Protein AF-A0A9Q1UW09-F1 (afdb_monomer_lite)

Foldseek 3Di:
DPDLEDDDDDAAFFDWAWAWHWYDDQPPTWIKTKTKGFDADDQLFQWKWKAFQNDIDTQFDHSVQWDWDQDDVRGIIIMHIGTQDEQPDDDDPRDDHCSLVVLLSQLPGPWMWMKGHDDPDIDIDTDDNVRSPNSVVSSVVVCVSNVD

pLDDT: mean 80.76, std 16.43, range [32.81, 97.56]

Secondary structure (DSSP, 8-state):
---SB-S-----TT-EEEEEEEESSTTSPEEEEEEEEEESS-----EEEEEETTEEEEE---GGG-EEEEETTTEEEEEEEEE---TTS---TT--TTHHHHHHHHHH-SSEEEEEE-SS-EEEEEPPHHHHHHHHHHHHHHHHHTT-

Organism: Clostridium botulinum (NCBI:txid1491)

Structure (mmCIF, N/CA/C/O backbone):
data_AF-A0A9Q1UW09-F1
#
_entry.id   AF-A0A9Q1UW09-F1
#
loop_
_atom_site.group_PDB
_atom_site.id
_atom_site.type_symbol
_atom_site.label_atom_id
_atom_site.label_alt_id
_atom_site.label_comp_id
_atom_site.label_asym_id
_atom_site.label_entity_id
_atom_site.label_seq_id
_atom_site.pdbx_PDB_ins_code
_atom_site.Cartn_x
_atom_site.Cartn_y
_atom_site.Cartn_z
_atom_site.occupancy
_atom_site.B_iso_or_equiv
_atom_site.auth_seq_id
_atom_site.auth_comp_id
_atom_site.auth_asym_id
_atom_site.auth_atom_id
_atom_site.pdbx_PDB_model_num
ATOM 1 N N . MET A 1 1 ? 9.367 -3.882 15.580 1.00 32.81 1 MET A N 1
ATOM 2 C CA . MET A 1 1 ? 8.152 -3.056 15.435 1.00 32.81 1 MET A CA 1
ATOM 3 C C . MET A 1 1 ? 8.576 -1.720 14.854 1.00 32.81 1 MET A C 1
ATOM 5 O O . MET A 1 1 ? 9.479 -1.119 15.433 1.00 32.81 1 MET A O 1
ATOM 9 N N . PRO A 1 2 ? 8.040 -1.290 13.702 1.00 39.03 2 PRO A N 1
ATOM 10 C CA . PRO A 1 2 ? 8.278 0.062 13.216 1.00 39.03 2 PRO A CA 1
ATOM 11 C C . PRO A 1 2 ? 7.669 1.047 14.224 1.00 39.03 2 PRO A C 1
ATOM 13 O O . PRO A 1 2 ? 6.629 0.767 14.819 1.00 39.03 2 PRO A O 1
ATOM 16 N N . LYS A 1 3 ? 8.373 2.142 14.513 1.00 42.94 3 LYS A N 1
ATOM 17 C CA . LYS A 1 3 ? 7.932 3.123 15.510 1.00 42.94 3 LYS A CA 1
ATOM 18 C C . LYS A 1 3 ? 6.811 3.988 14.906 1.00 42.94 3 LYS A C 1
ATOM 20 O O . LYS A 1 3 ? 6.920 4.342 13.734 1.00 42.94 3 LYS A O 1
ATOM 25 N N . PRO A 1 4 ? 5.771 4.361 15.677 1.00 45.66 4 PRO A N 1
ATOM 26 C CA . PRO A 1 4 ? 4.672 5.208 15.192 1.00 45.66 4 PRO A CA 1
ATOM 27 C C . PRO A 1 4 ? 5.143 6.599 14.733 1.00 45.66 4 PRO A C 1
ATOM 29 O O . PRO A 1 4 ? 4.527 7.200 13.859 1.00 45.66 4 PRO A O 1
ATOM 32 N N . TYR A 1 5 ? 6.284 7.044 15.270 1.00 48.69 5 TYR A N 1
ATOM 33 C CA . TYR A 1 5 ? 7.061 8.196 14.825 1.00 48.69 5 TYR A CA 1
ATOM 34 C C . TYR A 1 5 ? 8.446 7.699 14.390 1.00 48.69 5 TYR A C 1
ATOM 36 O O . TYR A 1 5 ? 9.160 7.092 15.196 1.00 48.69 5 TYR A O 1
ATOM 44 N N . GLY A 1 6 ? 8.845 7.912 13.135 1.00 47.72 6 GLY A N 1
ATOM 45 C CA . GLY A 1 6 ? 10.156 7.443 12.683 1.00 47.72 6 GLY A CA 1
ATOM 46 C C . GLY A 1 6 ? 10.474 7.652 11.205 1.00 47.72 6 GLY A C 1
ATOM 47 O O . GLY A 1 6 ? 9.583 7.729 10.363 1.00 47.72 6 GLY A O 1
ATOM 48 N N . GLU A 1 7 ? 11.779 7.756 10.939 1.00 47.78 7 GLU A N 1
ATOM 49 C CA . GLU A 1 7 ? 12.421 7.914 9.629 1.00 47.78 7 GLU A CA 1
ATOM 50 C C . GLU A 1 7 ? 12.268 6.696 8.695 1.00 47.78 7 GLU A C 1
ATOM 52 O O . GLU A 1 7 ? 11.851 5.616 9.114 1.00 47.78 7 GLU A O 1
ATOM 57 N N . LEU A 1 8 ? 12.637 6.925 7.423 1.00 44.56 8 LEU A N 1
ATOM 58 C CA . LEU A 1 8 ? 12.649 6.017 6.267 1.00 44.56 8 LEU A CA 1
ATOM 59 C C . LEU A 1 8 ? 12.678 4.522 6.621 1.00 44.56 8 LEU A C 1
ATOM 61 O O . LEU A 1 8 ? 13.630 4.004 7.205 1.00 44.56 8 LEU A O 1
ATOM 65 N N . ILE A 1 9 ? 11.635 3.820 6.181 1.00 51.00 9 ILE A N 1
ATOM 66 C CA . ILE A 1 9 ? 11.498 2.376 6.348 1.00 51.00 9 ILE A CA 1
ATOM 67 C C . ILE A 1 9 ? 12.545 1.668 5.487 1.00 51.00 9 ILE A C 1
ATOM 69 O O . ILE A 1 9 ? 12.617 1.872 4.275 1.00 51.00 9 ILE A O 1
ATOM 73 N N . ASN A 1 10 ? 13.344 0.813 6.126 1.00 44.16 10 ASN A N 1
ATOM 74 C CA . ASN A 1 10 ? 14.280 -0.067 5.441 1.00 44.16 10 ASN A CA 1
ATOM 75 C C . ASN A 1 10 ? 13.485 -1.154 4.700 1.00 44.16 10 ASN A C 1
ATOM 77 O O . ASN A 1 10 ? 12.858 -2.009 5.330 1.00 44.16 10 ASN A O 1
ATOM 81 N N . ILE A 1 11 ? 13.472 -1.088 3.368 1.00 52.50 11 ILE A N 1
ATOM 82 C CA . ILE A 1 11 ? 12.847 -2.103 2.520 1.00 52.50 11 ILE A CA 1
ATOM 83 C C . ILE A 1 11 ? 13.758 -3.329 2.517 1.00 52.50 11 ILE A C 1
ATOM 85 O O . ILE A 1 11 ? 14.847 -3.304 1.949 1.00 52.50 11 ILE A O 1
ATOM 89 N N . GLY A 1 12 ? 13.338 -4.403 3.185 1.00 48.09 12 GLY A N 1
ATOM 90 C CA . GLY A 1 12 ? 14.043 -5.683 3.129 1.00 48.09 12 GLY A CA 1
ATOM 91 C C . GLY A 1 12 ? 13.968 -6.310 1.734 1.00 48.09 12 GLY A C 1
ATOM 92 O O . GLY A 1 12 ? 13.107 -5.959 0.921 1.00 48.09 12 GLY A O 1
ATOM 93 N N . GLU A 1 13 ? 14.854 -7.260 1.446 1.00 48.53 13 GLU A N 1
ATOM 94 C CA . GLU A 1 13 ? 14.762 -8.075 0.230 1.00 48.53 13 GLU A CA 1
ATOM 95 C C . GLU A 1 13 ? 13.424 -8.813 0.136 1.00 48.53 13 GLU A C 1
ATOM 97 O O . GLU A 1 13 ? 12.915 -9.313 1.138 1.00 48.53 13 GLU A O 1
ATOM 102 N N . SER A 1 14 ? 12.849 -8.874 -1.073 1.00 55.22 14 SER A N 1
ATOM 103 C CA . SER A 1 14 ? 11.560 -9.536 -1.352 1.00 55.22 14 SER A CA 1
ATOM 104 C C . SER A 1 14 ? 10.405 -9.104 -0.436 1.00 55.22 14 SER A C 1
ATOM 106 O O . SER A 1 14 ? 9.499 -9.886 -0.148 1.00 55.22 14 SER A O 1
ATOM 108 N N . SER A 1 15 ? 10.436 -7.864 0.056 1.00 72.00 15 SER A N 1
ATOM 109 C CA . SER A 1 15 ? 9.405 -7.338 0.945 1.00 72.00 15 SER A CA 1
ATOM 110 C C . SER A 1 15 ? 8.498 -6.356 0.214 1.00 72.00 15 SER A C 1
ATOM 112 O O . SER A 1 15 ? 8.957 -5.537 -0.581 1.00 72.00 15 SER A O 1
ATOM 114 N N . VAL 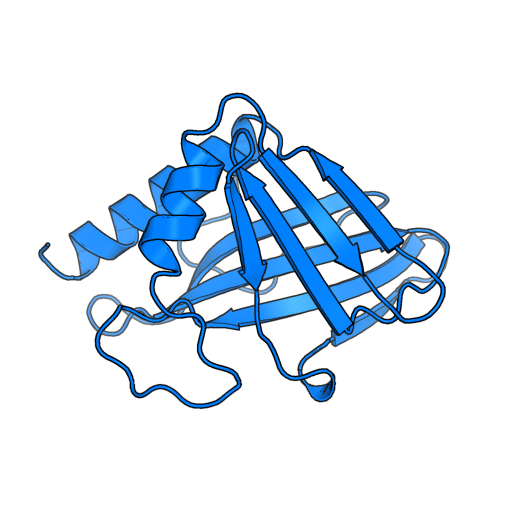A 1 16 ? 7.198 -6.444 0.495 1.00 77.06 16 VAL A N 1
ATOM 115 C CA . VAL A 1 16 ? 6.241 -5.379 0.198 1.00 77.06 16 VAL A CA 1
ATOM 116 C C . VAL A 1 16 ? 6.045 -4.577 1.471 1.00 77.06 16 VAL A C 1
ATOM 118 O O . VAL A 1 16 ? 5.736 -5.127 2.532 1.00 77.06 16 VAL A O 1
ATOM 121 N N . ILE A 1 17 ? 6.216 -3.267 1.360 1.00 80.38 17 ILE A N 1
ATOM 122 C CA . ILE A 1 17 ? 5.879 -2.327 2.415 1.00 80.38 17 ILE A CA 1
ATOM 123 C C . ILE A 1 17 ? 4.556 -1.688 2.051 1.00 80.38 17 ILE A C 1
ATOM 125 O O . ILE A 1 17 ? 4.397 -1.105 0.983 1.00 80.38 17 ILE A O 1
ATOM 129 N N . PHE A 1 18 ? 3.622 -1.777 2.983 1.00 82.56 18 PHE A N 1
ATOM 130 C CA . PHE A 1 18 ? 2.382 -1.030 2.963 1.00 82.56 18 PHE A CA 1
ATOM 131 C C . PHE A 1 18 ? 2.117 -0.617 4.406 1.00 82.56 18 PHE A C 1
ATOM 133 O O . PHE A 1 18 ? 1.655 -1.425 5.213 1.00 82.56 18 PHE A O 1
ATOM 140 N N . TYR A 1 19 ? 2.566 0.583 4.768 1.00 82.00 19 TYR A N 1
ATOM 141 C CA . TYR A 1 19 ? 2.684 0.993 6.165 1.00 82.00 19 TYR A CA 1
ATOM 142 C C . TYR A 1 19 ? 2.320 2.471 6.333 1.00 82.00 19 TYR A C 1
ATOM 144 O O . TYR A 1 19 ? 2.982 3.327 5.733 1.00 82.00 19 TYR A O 1
ATOM 152 N N . PRO A 1 20 ? 1.289 2.802 7.127 1.00 81.25 20 PRO A N 1
ATOM 153 C CA . PRO A 1 20 ? 1.042 4.179 7.513 1.00 81.25 20 PRO A CA 1
ATOM 154 C C . PRO A 1 20 ? 1.974 4.606 8.647 1.00 81.25 20 PRO A C 1
ATOM 156 O O . PRO A 1 20 ? 2.295 3.817 9.528 1.00 81.25 20 PRO A O 1
ATOM 159 N N . TYR A 1 21 ? 2.374 5.869 8.664 1.00 81.06 21 TYR A N 1
ATOM 160 C CA . TYR A 1 21 ? 3.190 6.455 9.721 1.00 81.06 21 TYR A CA 1
ATOM 161 C C . TYR A 1 21 ? 2.820 7.918 9.943 1.00 81.06 21 TYR A C 1
ATOM 163 O O . TYR A 1 21 ? 2.364 8.605 9.026 1.00 81.06 21 TYR A O 1
ATOM 171 N N . LEU A 1 22 ? 3.038 8.402 11.164 1.00 75.44 22 LEU A N 1
ATOM 172 C CA . LEU A 1 22 ? 2.903 9.816 11.484 1.00 75.44 22 LEU A CA 1
ATOM 173 C C . LEU A 1 22 ? 4.237 10.517 11.231 1.00 75.44 22 LEU A C 1
ATOM 175 O O . LEU A 1 22 ? 5.297 10.059 11.667 1.00 75.44 22 LEU A O 1
ATOM 179 N N . ARG A 1 23 ? 4.191 11.639 10.511 1.00 74.06 23 ARG A N 1
ATOM 180 C CA . ARG A 1 23 ? 5.339 12.525 10.307 1.00 74.06 23 ARG A CA 1
ATOM 181 C C . ARG A 1 23 ? 5.002 13.912 10.840 1.00 74.06 23 ARG A C 1
ATOM 183 O O . ARG A 1 23 ? 4.130 14.574 10.286 1.00 74.06 23 ARG A O 1
ATOM 190 N N . GLY A 1 24 ? 5.732 14.359 11.856 1.00 67.12 24 GLY A N 1
ATOM 191 C CA . GLY A 1 24 ? 5.540 15.670 12.476 1.00 67.12 24 GLY A CA 1
ATOM 192 C C . GLY A 1 24 ? 5.730 15.630 13.988 1.00 67.12 24 GLY A C 1
ATOM 193 O O . GLY A 1 24 ? 6.301 14.673 14.518 1.00 67.12 24 GLY A O 1
ATOM 194 N N . GLU A 1 25 ? 5.271 16.694 14.640 1.00 57.66 25 GLU A N 1
ATOM 195 C CA . GLU A 1 25 ? 5.177 16.825 16.095 1.00 57.66 25 GLU A CA 1
ATOM 196 C C . GLU A 1 25 ? 3.709 16.816 16.529 1.00 57.66 25 GLU A C 1
ATOM 198 O O . GLU A 1 25 ? 2.859 17.331 15.797 1.00 57.66 25 GLU A O 1
ATOM 203 N N . VAL A 1 26 ? 3.444 16.318 17.744 1.00 54.16 26 VAL A N 1
ATOM 204 C CA . VAL A 1 26 ? 2.100 16.169 18.326 1.00 54.16 26 VAL A CA 1
ATOM 205 C C . VAL A 1 26 ? 1.256 17.431 18.118 1.00 54.16 26 VAL A C 1
ATOM 207 O O . VAL A 1 26 ? 1.613 18.508 18.595 1.00 54.16 26 VAL A O 1
ATOM 210 N N . GLY A 1 27 ? 0.130 17.298 17.410 1.00 55.06 27 GLY A N 1
ATOM 211 C CA . GLY A 1 27 ? -0.773 18.413 17.068 1.00 55.06 27 GLY A CA 1
ATOM 212 C C . GLY A 1 27 ? -0.507 19.071 15.704 1.00 55.06 27 GLY A C 1
ATOM 213 O O . GLY A 1 27 ? -1.279 19.920 15.264 1.00 55.06 27 GLY A O 1
ATOM 214 N N . SER A 1 28 ? 0.548 18.645 15.007 1.00 63.53 28 SER A N 1
ATOM 215 C CA . SER A 1 28 ? 0.886 18.981 13.612 1.00 63.53 28 SER A CA 1
ATOM 216 C C . SER A 1 28 ? 1.187 17.730 12.770 1.00 63.53 28 SER A C 1
ATOM 218 O O . SER A 1 28 ? 1.743 17.815 11.673 1.00 63.53 28 SER A O 1
ATOM 220 N N . ASP A 1 29 ? 0.831 16.555 13.297 1.00 73.56 29 ASP A N 1
ATOM 221 C CA . ASP A 1 29 ? 1.147 15.255 12.718 1.00 73.56 29 ASP A CA 1
ATOM 222 C C . ASP A 1 29 ? 0.417 15.057 11.389 1.00 73.56 29 ASP A C 1
ATOM 224 O O . ASP A 1 29 ? -0.816 15.051 11.321 1.00 73.56 29 ASP A O 1
ATOM 228 N N . VAL A 1 30 ? 1.179 14.828 10.321 1.00 76.56 30 VAL A N 1
ATOM 229 C CA . VAL A 1 30 ? 0.621 14.424 9.031 1.00 76.56 30 VAL A CA 1
ATOM 230 C C . VAL A 1 30 ? 0.712 12.910 8.929 1.00 76.56 30 VAL A C 1
ATOM 232 O O . VAL A 1 30 ? 1.807 12.340 8.954 1.00 76.56 30 VAL A O 1
ATOM 235 N N . LEU A 1 31 ? -0.439 12.258 8.782 1.00 83.50 31 LEU A N 1
ATOM 236 C CA . LEU A 1 31 ? -0.497 10.841 8.456 1.00 83.50 31 LEU A CA 1
ATOM 237 C C . LEU A 1 31 ? -0.032 10.643 7.010 1.00 83.50 31 LEU A C 1
ATOM 239 O O . LEU A 1 31 ? -0.510 11.291 6.078 1.00 83.50 31 LEU A O 1
ATOM 243 N N . LYS A 1 32 ? 0.932 9.749 6.820 1.00 85.94 32 LYS A N 1
ATOM 244 C CA . LYS A 1 32 ? 1.452 9.356 5.511 1.00 85.94 32 LYS A CA 1
ATOM 245 C C . LYS A 1 32 ? 1.383 7.850 5.362 1.00 85.94 32 LYS A C 1
ATOM 247 O O . LYS A 1 32 ? 1.454 7.123 6.343 1.00 85.94 32 LYS A O 1
ATOM 252 N N . LEU A 1 33 ? 1.285 7.384 4.127 1.00 88.31 33 LEU A N 1
ATOM 253 C CA . LEU A 1 33 ? 1.377 5.979 3.762 1.00 88.31 33 LEU A CA 1
ATOM 254 C C . LEU A 1 33 ? 2.617 5.785 2.899 1.00 88.31 33 LEU A C 1
ATOM 256 O O . LEU A 1 33 ? 2.756 6.450 1.876 1.00 88.31 33 LEU A O 1
ATOM 260 N N . ILE A 1 34 ? 3.489 4.851 3.270 1.00 89.44 34 ILE A N 1
ATOM 261 C CA . ILE A 1 34 ? 4.478 4.325 2.331 1.00 89.44 34 ILE A CA 1
ATOM 262 C C . ILE A 1 34 ? 3.944 3.034 1.708 1.00 89.44 34 ILE A C 1
ATOM 264 O O . ILE A 1 34 ? 3.504 2.120 2.411 1.00 89.44 34 ILE A O 1
ATOM 268 N N . ALA A 1 35 ? 3.981 2.970 0.383 1.00 91.44 35 ALA A N 1
ATOM 269 C CA . ALA A 1 35 ? 3.638 1.787 -0.389 1.00 91.44 35 ALA A CA 1
ATOM 270 C C . ALA A 1 35 ? 4.779 1.491 -1.363 1.00 91.44 35 ALA A C 1
ATOM 272 O O . ALA A 1 35 ? 5.172 2.359 -2.141 1.00 91.44 35 ALA A O 1
ATOM 273 N N . GLY A 1 36 ? 5.336 0.287 -1.318 1.00 92.25 36 GLY A N 1
ATOM 274 C CA . GLY A 1 36 ? 6.467 -0.079 -2.157 1.00 92.25 36 GLY A CA 1
ATOM 275 C C . GLY A 1 36 ? 6.841 -1.545 -2.058 1.00 92.25 36 GLY A C 1
ATOM 276 O O . GLY A 1 36 ? 6.253 -2.304 -1.290 1.00 92.25 36 GLY A O 1
ATOM 277 N N . PHE A 1 37 ? 7.832 -1.945 -2.838 1.00 91.12 37 PHE A N 1
ATOM 278 C CA . PHE A 1 37 ? 8.285 -3.327 -2.913 1.00 91.12 37 PHE A CA 1
ATOM 279 C C . PHE A 1 37 ? 9.771 -3.423 -3.257 1.00 91.12 37 PHE A C 1
ATOM 281 O O . PHE A 1 37 ? 10.378 -2.469 -3.749 1.00 91.12 37 PHE A O 1
ATOM 288 N N . ASN A 1 38 ? 10.325 -4.617 -3.046 1.00 89.88 38 ASN A N 1
ATOM 289 C CA . ASN A 1 38 ? 11.564 -5.077 -3.663 1.00 89.88 38 ASN A CA 1
ATOM 290 C C . ASN A 1 38 ? 11.297 -6.321 -4.527 1.00 89.88 38 ASN A C 1
ATOM 292 O O . ASN A 1 38 ? 10.700 -7.285 -4.042 1.00 89.88 38 ASN A O 1
ATOM 296 N N . ARG A 1 39 ? 11.760 -6.311 -5.784 1.00 87.25 39 ARG A N 1
ATOM 297 C CA . ARG A 1 39 ? 11.785 -7.491 -6.666 1.00 87.25 39 ARG A CA 1
ATOM 298 C C . ARG A 1 39 ? 12.923 -7.425 -7.694 1.00 87.25 39 ARG A C 1
ATOM 300 O O . ARG A 1 39 ? 13.616 -6.424 -7.815 1.00 87.25 39 ARG A O 1
ATOM 307 N N . SER A 1 40 ? 13.090 -8.478 -8.492 1.00 88.00 40 SER A N 1
ATOM 308 C CA . SER A 1 40 ? 14.132 -8.571 -9.530 1.00 88.00 40 SER A CA 1
ATOM 309 C C . SER A 1 40 ? 13.877 -7.739 -10.794 1.00 88.00 40 SER A C 1
ATOM 311 O O . SER A 1 40 ? 14.791 -7.565 -11.594 1.00 88.00 40 SER A O 1
ATOM 313 N N . GLU A 1 41 ? 12.657 -7.240 -10.999 1.00 87.81 41 GLU A N 1
ATOM 314 C CA . GLU A 1 41 ? 12.230 -6.568 -12.232 1.00 87.81 41 GLU A CA 1
ATOM 315 C C . GLU A 1 41 ? 11.535 -5.233 -11.949 1.00 87.81 41 GLU A C 1
ATOM 317 O O . GLU A 1 41 ? 10.815 -5.089 -10.962 1.00 87.81 41 GLU A O 1
ATOM 322 N N . TRP A 1 42 ? 11.709 -4.266 -12.848 1.00 90.06 42 TRP A N 1
ATOM 323 C CA . TRP A 1 42 ? 11.030 -2.976 -12.760 1.00 90.06 42 TRP A CA 1
ATOM 324 C C . TRP A 1 42 ? 9.531 -3.128 -13.010 1.00 90.06 42 TRP A C 1
ATOM 326 O O . TRP A 1 42 ? 9.125 -3.769 -13.979 1.00 90.06 42 TRP A O 1
ATOM 336 N N . VAL A 1 43 ? 8.715 -2.480 -12.179 1.00 92.38 43 VAL A N 1
ATOM 337 C CA . VAL A 1 43 ? 7.291 -2.271 -12.475 1.00 92.38 43 VAL A CA 1
ATOM 338 C C . VAL A 1 43 ? 7.095 -0.910 -13.131 1.00 92.38 43 VAL A C 1
ATOM 340 O O . VAL A 1 43 ? 6.268 -0.795 -14.027 1.00 92.38 43 VAL A O 1
ATOM 343 N N . PHE A 1 44 ? 7.873 0.102 -12.728 1.00 94.19 44 PHE A N 1
ATOM 344 C CA . PHE A 1 44 ? 7.615 1.512 -13.034 1.00 94.19 44 PHE A CA 1
ATOM 345 C C . PHE A 1 44 ? 6.199 1.903 -12.613 1.00 94.19 44 PHE A C 1
ATOM 347 O O . PHE A 1 44 ? 5.371 2.287 -13.436 1.00 94.19 44 PHE A O 1
ATOM 354 N N . THR A 1 45 ? 5.923 1.753 -11.318 1.00 94.25 45 THR A N 1
ATOM 355 C CA . THR A 1 45 ? 4.577 1.894 -10.748 1.00 94.25 45 THR A CA 1
ATOM 356 C C . THR A 1 45 ? 3.951 3.245 -11.105 1.00 94.25 45 THR A C 1
ATOM 358 O O . THR A 1 45 ? 4.472 4.296 -10.741 1.00 94.25 45 THR A O 1
ATOM 361 N N . LYS A 1 46 ? 2.812 3.210 -11.795 1.00 92.50 46 LYS A N 1
ATOM 362 C CA . LYS A 1 46 ? 1.993 4.375 -12.165 1.00 92.50 46 LYS A CA 1
ATOM 363 C C . LYS A 1 46 ? 0.673 4.436 -11.416 1.00 92.50 46 LYS A C 1
ATOM 365 O O . LYS A 1 46 ? 0.090 5.506 -11.306 1.00 92.50 46 LYS A O 1
ATOM 370 N N . ASN A 1 47 ? 0.191 3.293 -10.944 1.00 92.31 47 ASN A N 1
ATOM 371 C CA . ASN A 1 47 ? -1.040 3.200 -10.183 1.00 92.31 47 ASN A CA 1
ATOM 372 C C . ASN A 1 47 ? -0.896 2.157 -9.074 1.00 92.31 47 ASN A C 1
ATOM 374 O O . ASN A 1 47 ? -0.200 1.152 -9.246 1.00 92.31 47 ASN A O 1
ATOM 378 N N . ILE A 1 48 ? -1.577 2.382 -7.953 1.00 94.06 48 ILE A N 1
ATOM 379 C CA . ILE A 1 48 ? -1.749 1.375 -6.911 1.00 94.06 48 ILE A CA 1
ATOM 380 C C . ILE A 1 48 ? -3.244 1.138 -6.737 1.00 94.06 48 ILE A C 1
ATOM 382 O O . ILE A 1 48 ? -3.966 2.030 -6.301 1.00 94.06 48 ILE A O 1
ATOM 386 N N . LYS A 1 49 ? -3.699 -0.078 -7.042 1.00 95.25 49 LYS A N 1
ATOM 387 C CA . LYS A 1 49 ? -5.085 -0.496 -6.811 1.00 95.25 49 LYS A CA 1
ATOM 388 C C . LYS A 1 49 ? -5.193 -1.269 -5.512 1.00 95.25 49 LYS A C 1
ATOM 390 O O . LYS A 1 49 ? -4.396 -2.166 -5.246 1.00 95.25 49 LYS A O 1
ATOM 395 N N . CYS A 1 50 ? -6.213 -0.970 -4.733 1.00 95.88 50 CYS A N 1
ATOM 396 C CA . CYS A 1 50 ? -6.531 -1.653 -3.494 1.00 95.88 50 CYS A CA 1
ATOM 397 C C . CYS A 1 50 ? -7.869 -2.375 -3.634 1.00 95.88 50 CYS A C 1
ATOM 399 O O . CYS A 1 50 ? -8.795 -1.863 -4.256 1.00 95.88 50 CYS A O 1
ATOM 401 N N . ASN A 1 51 ? -7.977 -3.558 -3.040 1.00 97.00 51 ASN A N 1
ATOM 402 C CA . ASN A 1 51 ? -9.210 -4.328 -2.958 1.00 97.00 51 ASN A CA 1
ATOM 403 C C . ASN A 1 51 ? -9.398 -4.814 -1.518 1.00 97.00 51 ASN A C 1
ATOM 405 O O . ASN A 1 51 ? -8.585 -5.592 -1.020 1.00 97.00 51 ASN A O 1
ATOM 409 N N . ALA A 1 52 ? -10.462 -4.352 -0.869 1.00 97.31 52 ALA A N 1
ATOM 410 C CA . ALA A 1 52 ? -10.883 -4.769 0.461 1.00 97.31 52 ALA A CA 1
ATOM 411 C C . ALA A 1 52 ? -12.192 -5.564 0.340 1.00 97.31 52 ALA A C 1
ATOM 413 O O . ALA A 1 52 ? -13.249 -4.977 0.130 1.00 97.31 52 ALA A O 1
ATOM 414 N N . ASP A 1 53 ? -12.127 -6.895 0.437 1.00 97.56 53 ASP A N 1
ATOM 415 C CA . ASP A 1 53 ? -13.295 -7.790 0.337 1.00 97.56 53 ASP A CA 1
ATOM 416 C C . ASP A 1 53 ? -14.197 -7.555 -0.902 1.00 97.56 53 ASP A C 1
ATOM 418 O O . ASP A 1 53 ? -15.407 -7.768 -0.867 1.00 97.56 53 ASP A O 1
ATOM 422 N N . GLY A 1 54 ? -13.607 -7.148 -2.028 1.00 94.62 54 GLY A N 1
ATOM 423 C CA . GLY A 1 54 ? -14.305 -6.859 -3.285 1.00 94.62 54 GLY A CA 1
ATOM 424 C C . GLY A 1 54 ? -14.554 -5.371 -3.541 1.00 94.62 54 GLY A C 1
ATOM 425 O O . GLY A 1 54 ? -14.843 -5.003 -4.678 1.00 94.62 54 GLY A O 1
ATOM 426 N N . GLU A 1 55 ? -14.393 -4.506 -2.538 1.00 95.56 55 GLU A N 1
ATOM 427 C CA . GLU A 1 55 ? -14.446 -3.055 -2.721 1.00 95.56 55 GLU A CA 1
ATOM 428 C C . GLU A 1 55 ? -13.105 -2.539 -3.251 1.00 95.56 55 GLU A C 1
ATOM 430 O O . GLU A 1 55 ? -12.079 -2.649 -2.576 1.00 95.56 55 GLU A O 1
ATOM 435 N N . ILE A 1 56 ? -13.116 -1.976 -4.462 1.00 93.69 56 ILE A N 1
ATOM 436 C CA . ILE A 1 56 ? -11.910 -1.516 -5.160 1.00 93.69 56 ILE A CA 1
ATOM 437 C C . ILE A 1 56 ? -11.792 0.005 -5.079 1.00 93.69 56 ILE A C 1
ATOM 439 O O . ILE A 1 56 ? -12.759 0.723 -5.331 1.00 93.69 56 ILE A O 1
ATOM 443 N N . PHE A 1 57 ? -10.592 0.489 -4.773 1.00 92.50 57 PHE A N 1
ATOM 444 C CA . PHE A 1 57 ? -10.238 1.903 -4.841 1.00 92.50 57 PHE A CA 1
ATOM 445 C C . PHE A 1 57 ? -8.773 2.069 -5.244 1.00 92.50 57 PHE A C 1
ATOM 447 O O . PHE A 1 57 ? -7.949 1.193 -4.989 1.00 92.50 57 PHE A O 1
ATOM 454 N N . ASP A 1 58 ? -8.449 3.206 -5.848 1.00 90.62 58 ASP A N 1
ATOM 455 C CA . ASP A 1 58 ? -7.090 3.525 -6.280 1.00 90.62 58 ASP A CA 1
ATOM 456 C C . ASP A 1 58 ? -6.417 4.467 -5.276 1.00 90.62 58 ASP A C 1
ATOM 458 O O . ASP A 1 58 ? -7.070 5.347 -4.707 1.00 90.62 58 ASP A O 1
ATOM 462 N N . LEU A 1 59 ? -5.108 4.302 -5.086 1.00 89.06 59 LEU A N 1
ATOM 463 C CA . LEU A 1 59 ? -4.260 5.301 -4.448 1.00 89.06 59 LEU A CA 1
ATOM 464 C C . LEU A 1 59 ? -3.616 6.155 -5.537 1.00 89.06 59 LEU A C 1
ATOM 466 O O . LEU A 1 59 ? -2.794 5.680 -6.321 1.00 89.06 59 LEU A O 1
ATOM 470 N N . LYS A 1 60 ? -3.995 7.426 -5.566 1.00 84.81 60 LYS A N 1
ATOM 471 C CA . LYS A 1 60 ? -3.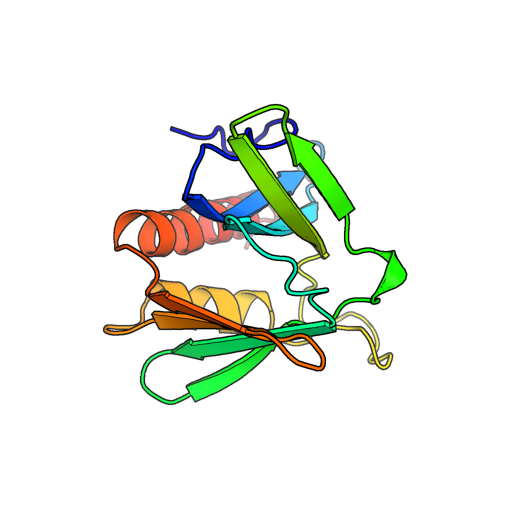499 8.434 -6.496 1.00 84.81 60 LYS A CA 1
ATOM 472 C C . LYS A 1 60 ? -2.198 9.044 -5.989 1.00 84.81 60 LYS A C 1
ATOM 474 O O . LYS A 1 60 ? -2.065 9.320 -4.797 1.00 84.81 60 LYS A O 1
ATOM 479 N N . PHE A 1 61 ? -1.261 9.251 -6.900 1.00 86.25 61 PHE A N 1
ATOM 480 C CA . PHE A 1 61 ? 0.022 9.915 -6.678 1.00 86.25 61 PHE A CA 1
ATOM 481 C C . PHE A 1 61 ? 0.566 10.387 -8.030 1.00 86.25 61 PHE A C 1
ATOM 483 O O . PHE A 1 61 ? 0.169 9.859 -9.073 1.00 86.25 61 PHE A O 1
ATOM 490 N N . ASP A 1 62 ? 1.470 11.366 -8.029 1.00 86.06 62 ASP A N 1
ATOM 491 C CA . ASP A 1 62 ? 2.176 11.737 -9.257 1.00 86.06 62 ASP A CA 1
ATOM 492 C C . ASP A 1 62 ? 3.271 10.695 -9.543 1.00 86.06 62 ASP A C 1
ATOM 494 O O . ASP A 1 62 ? 4.038 10.312 -8.658 1.00 86.06 62 ASP A O 1
ATOM 498 N N . TYR A 1 63 ? 3.384 10.239 -10.792 1.00 85.75 63 TYR A N 1
ATOM 499 C CA . TYR A 1 63 ? 4.441 9.315 -11.208 1.00 85.75 63 TYR A CA 1
ATOM 500 C C . TYR A 1 63 ? 5.847 9.807 -10.823 1.00 85.75 63 TYR A C 1
ATOM 502 O O . TYR A 1 63 ? 6.709 8.996 -10.481 1.00 85.75 63 TYR A O 1
ATOM 510 N N . PHE A 1 64 ? 6.087 11.120 -10.845 1.00 87.25 64 PHE A N 1
ATOM 511 C CA . PHE A 1 64 ? 7.376 11.703 -10.472 1.00 87.25 64 PHE A CA 1
ATOM 512 C C . PHE A 1 64 ? 7.647 11.693 -8.957 1.00 87.25 64 PHE A C 1
ATOM 514 O O . PHE A 1 64 ? 8.793 11.883 -8.551 1.00 87.25 64 PHE A O 1
ATOM 521 N N . GLU A 1 65 ? 6.644 11.417 -8.116 1.00 85.88 65 GLU A N 1
ATOM 522 C CA . GLU A 1 65 ? 6.822 11.192 -6.673 1.00 85.88 65 GLU A CA 1
ATOM 523 C C . GLU A 1 65 ? 7.318 9.776 -6.355 1.00 85.88 65 GLU A C 1
ATOM 525 O O . GLU A 1 65 ? 7.787 9.511 -5.241 1.00 85.88 65 GLU A O 1
ATOM 530 N N . ARG A 1 66 ? 7.251 8.860 -7.329 1.00 90.44 66 ARG A N 1
ATOM 531 C CA . ARG A 1 66 ? 7.788 7.509 -7.195 1.00 90.44 66 ARG A CA 1
ATOM 532 C C . ARG A 1 66 ? 9.298 7.560 -7.009 1.00 90.44 66 ARG A C 1
ATOM 534 O O . ARG A 1 66 ? 10.051 8.015 -7.871 1.00 90.44 66 ARG A O 1
ATOM 541 N N . LYS A 1 67 ? 9.752 7.000 -5.897 1.00 91.31 67 LYS A N 1
ATOM 542 C CA . LYS A 1 67 ? 11.163 6.809 -5.583 1.00 91.31 67 LYS A CA 1
ATOM 543 C C . LYS A 1 67 ? 11.584 5.410 -6.007 1.00 91.31 67 LYS A C 1
ATOM 545 O O . LYS A 1 67 ? 10.801 4.461 -5.953 1.00 91.31 67 LYS A O 1
ATOM 550 N N . SER A 1 68 ? 12.837 5.277 -6.422 1.00 90.44 68 SER A N 1
ATOM 551 C CA . SER A 1 68 ? 13.398 3.974 -6.754 1.00 90.44 68 SER A CA 1
ATOM 552 C C . SER A 1 68 ? 14.887 3.884 -6.486 1.00 90.44 68 SER A C 1
ATOM 554 O O . SER A 1 68 ? 15.592 4.889 -6.562 1.00 90.44 68 SER A O 1
ATOM 556 N N . ASN A 1 69 ? 15.365 2.671 -6.225 1.00 88.94 69 ASN A N 1
ATOM 557 C CA . ASN A 1 69 ? 16.782 2.378 -6.055 1.00 88.94 69 ASN A CA 1
ATOM 558 C C . ASN A 1 69 ? 17.111 0.976 -6.589 1.00 88.94 69 ASN A C 1
ATOM 560 O O . ASN A 1 69 ? 16.249 0.100 -6.600 1.00 88.94 69 ASN A O 1
ATOM 564 N N . VAL A 1 70 ? 18.357 0.757 -7.005 1.00 87.06 70 VAL A N 1
ATOM 565 C CA . VAL A 1 70 ? 18.879 -0.569 -7.355 1.00 87.06 70 VAL A CA 1
ATOM 566 C C . VAL A 1 70 ? 19.878 -0.959 -6.280 1.00 87.06 70 VAL A C 1
ATOM 568 O O . VAL A 1 70 ? 20.940 -0.348 -6.160 1.00 87.06 70 VAL A O 1
ATOM 571 N N . GLY A 1 71 ? 19.539 -1.964 -5.480 1.00 80.69 71 GLY A N 1
ATOM 572 C CA . GLY A 1 71 ? 20.462 -2.492 -4.489 1.00 80.69 71 GLY A CA 1
ATOM 573 C C . GLY A 1 71 ? 21.399 -3.514 -5.116 1.00 80.69 71 GLY A C 1
ATOM 574 O O . GLY A 1 71 ? 20.978 -4.422 -5.839 1.00 80.69 71 GLY A O 1
ATOM 575 N N . PHE A 1 72 ? 22.697 -3.355 -4.862 1.00 75.62 72 PHE A N 1
ATOM 576 C CA . PHE A 1 72 ? 23.721 -4.239 -5.405 1.00 75.62 72 PHE A CA 1
ATOM 577 C C . PHE A 1 72 ? 23.545 -5.661 -4.855 1.00 75.62 72 PHE A C 1
ATOM 579 O O . PHE A 1 72 ? 23.809 -5.913 -3.684 1.00 75.62 72 PHE A O 1
ATOM 586 N N . GLY A 1 73 ? 23.081 -6.580 -5.706 1.00 73.25 73 GLY A N 1
ATOM 587 C CA . GLY A 1 73 ? 22.792 -7.969 -5.333 1.00 73.25 73 GLY A CA 1
ATOM 588 C C . GLY A 1 73 ? 21.445 -8.190 -4.635 1.00 73.25 73 GLY A C 1
ATOM 589 O O . GLY A 1 73 ? 21.106 -9.340 -4.387 1.00 73.25 73 GLY A O 1
ATOM 590 N N . THR A 1 74 ? 20.673 -7.129 -4.369 1.00 75.75 74 THR A N 1
ATOM 591 C CA . THR A 1 74 ? 19.465 -7.195 -3.526 1.00 75.75 74 THR A CA 1
ATOM 592 C C . THR A 1 74 ? 18.167 -6.850 -4.266 1.00 75.75 74 THR A C 1
ATOM 594 O O . THR A 1 74 ? 17.088 -7.021 -3.706 1.00 75.75 74 THR A O 1
ATOM 597 N N . GLY A 1 75 ? 18.243 -6.392 -5.523 1.00 85.94 75 GLY A N 1
ATOM 598 C CA . GLY A 1 75 ? 17.086 -6.171 -6.402 1.00 85.94 75 GLY A CA 1
ATOM 599 C C . GLY A 1 75 ? 16.720 -4.702 -6.641 1.00 85.94 75 GLY A C 1
ATOM 600 O O . GLY A 1 75 ? 17.489 -3.780 -6.361 1.00 85.94 75 GLY A O 1
ATOM 601 N N . ILE A 1 76 ? 15.540 -4.497 -7.225 1.00 88.19 76 ILE A N 1
ATOM 602 C CA . ILE A 1 76 ? 14.954 -3.198 -7.559 1.00 88.19 76 ILE A CA 1
ATOM 603 C C . ILE A 1 76 ? 13.932 -2.832 -6.495 1.00 88.19 76 ILE A C 1
ATOM 605 O O . ILE A 1 76 ? 13.005 -3.591 -6.216 1.00 88.19 76 ILE A O 1
ATOM 609 N N . TYR A 1 77 ? 14.086 -1.628 -5.962 1.00 90.06 77 TYR A N 1
ATOM 610 C CA . TYR A 1 77 ? 13.195 -1.021 -4.992 1.00 90.06 77 TYR A CA 1
ATOM 611 C C . TYR A 1 77 ? 12.370 0.060 -5.672 1.00 90.06 77 TYR A C 1
ATOM 613 O O . TYR A 1 77 ? 12.934 0.956 -6.303 1.00 90.06 77 TYR A O 1
ATOM 621 N N . GLU A 1 78 ? 11.056 0.022 -5.487 1.00 91.75 78 GLU A N 1
ATOM 622 C CA . GLU A 1 78 ? 10.158 1.118 -5.848 1.00 91.75 78 GLU A CA 1
ATOM 623 C C . GLU A 1 78 ? 9.244 1.426 -4.671 1.00 91.75 78 GLU A C 1
ATOM 625 O O . GLU A 1 78 ? 8.697 0.511 -4.056 1.00 91.75 78 GLU A O 1
ATOM 630 N N . TRP A 1 79 ? 9.079 2.706 -4.344 1.00 92.38 79 TRP A N 1
ATOM 631 C CA . TRP A 1 79 ? 8.160 3.123 -3.293 1.00 92.38 79 TRP A CA 1
ATOM 632 C C . TRP A 1 79 ? 7.609 4.523 -3.527 1.00 92.38 79 TRP A C 1
ATOM 634 O O . TRP A 1 79 ? 8.231 5.367 -4.171 1.00 92.38 79 TRP A O 1
ATOM 644 N N . ILE A 1 80 ? 6.432 4.766 -2.966 1.00 90.44 80 ILE A N 1
ATOM 645 C CA . ILE A 1 80 ? 5.722 6.038 -3.003 1.00 90.44 80 ILE A CA 1
ATOM 646 C C . ILE A 1 80 ? 5.340 6.405 -1.569 1.00 90.44 80 ILE A C 1
ATOM 648 O O . ILE A 1 80 ? 4.893 5.551 -0.802 1.00 90.44 80 ILE A O 1
ATOM 652 N N . GLU A 1 81 ? 5.541 7.670 -1.200 1.00 87.50 81 GLU A N 1
ATOM 653 C CA . GLU A 1 81 ? 5.034 8.248 0.049 1.00 87.50 81 GLU A CA 1
ATOM 654 C C . GLU A 1 81 ? 3.802 9.098 -0.265 1.00 87.50 81 GLU A C 1
ATOM 656 O O . GLU A 1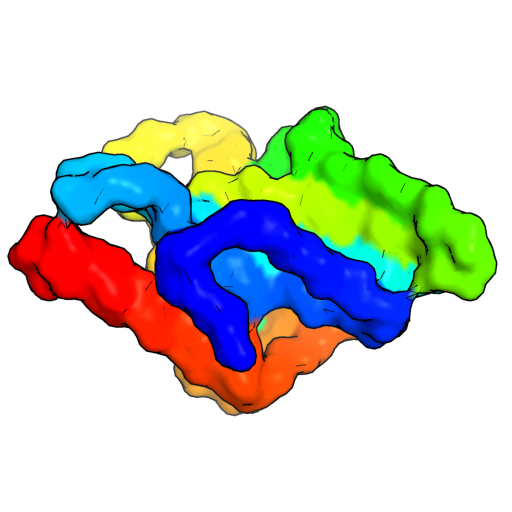 81 ? 3.927 10.176 -0.838 1.00 87.50 81 GLU A O 1
ATOM 661 N N . ILE A 1 82 ? 2.623 8.623 0.130 1.00 86.12 82 ILE A N 1
ATOM 662 C CA . ILE A 1 82 ? 1.333 9.247 -0.165 1.00 86.12 82 ILE A CA 1
ATOM 663 C C . ILE A 1 82 ? 0.829 9.969 1.093 1.00 86.12 82 ILE A C 1
ATOM 665 O O . ILE A 1 82 ? 0.689 9.331 2.143 1.00 86.12 82 ILE A O 1
ATOM 669 N N . PRO A 1 83 ? 0.549 11.283 1.039 1.00 82.12 83 PRO A N 1
ATOM 670 C CA . PRO A 1 83 ? -0.147 11.979 2.117 1.00 82.12 83 PRO A CA 1
ATOM 671 C C . PRO A 1 83 ? -1.548 11.393 2.323 1.00 82.12 83 PRO A C 1
ATOM 673 O O . PRO A 1 83 ? -2.315 11.270 1.369 1.00 82.12 83 PRO A O 1
ATOM 676 N N . VAL A 1 84 ? -1.897 11.056 3.566 1.00 80.19 84 VAL A N 1
ATOM 677 C CA . VAL A 1 84 ? -3.250 10.615 3.919 1.00 80.19 84 VAL A CA 1
ATOM 678 C C . VAL A 1 84 ? -4.058 11.847 4.299 1.00 80.19 84 VAL A C 1
ATOM 680 O O . VAL A 1 84 ? -3.902 12.397 5.388 1.00 80.19 84 VAL A O 1
ATOM 683 N N . LEU A 1 85 ? -4.883 12.310 3.362 1.00 71.88 85 LEU A N 1
ATOM 684 C CA . LEU A 1 85 ? -5.722 13.490 3.541 1.00 71.88 85 LEU A CA 1
ATOM 685 C C . LEU A 1 85 ? -7.091 13.101 4.114 1.00 71.88 85 LEU A C 1
ATOM 687 O O . LEU A 1 85 ? -7.646 12.048 3.789 1.00 71.88 85 LEU A O 1
ATOM 691 N N . GLU A 1 86 ? -7.622 13.965 4.978 1.00 64.88 86 GLU A N 1
ATOM 692 C CA . GLU A 1 86 ? -9.016 13.905 5.423 1.00 64.88 86 GLU A CA 1
ATOM 693 C C . GLU A 1 86 ? -9.954 14.467 4.348 1.00 64.88 86 GLU A C 1
ATOM 695 O O . GLU A 1 86 ? -9.540 15.244 3.485 1.00 64.88 86 GLU A O 1
ATOM 700 N N . ASP A 1 87 ? -11.236 14.105 4.443 1.00 59.12 87 ASP A N 1
ATOM 701 C CA . ASP A 1 87 ? -12.315 14.378 3.475 1.00 59.12 87 ASP A CA 1
ATOM 702 C C . ASP A 1 87 ? -12.625 15.859 3.203 1.00 59.12 87 ASP A C 1
ATOM 704 O O . ASP A 1 87 ? -13.580 16.188 2.502 1.00 59.12 87 ASP A O 1
ATOM 708 N N . THR A 1 88 ? -11.828 16.769 3.754 1.00 52.44 88 THR A N 1
ATOM 709 C CA . THR A 1 88 ? -12.045 18.214 3.727 1.00 52.44 88 THR A CA 1
ATOM 710 C C . THR A 1 88 ? -11.117 18.959 2.768 1.00 52.44 88 THR A C 1
ATOM 712 O O . THR A 1 88 ? -11.320 20.154 2.548 1.00 52.44 88 THR A O 1
ATOM 715 N N . VAL A 1 89 ? -10.121 18.296 2.164 1.00 52.28 89 VAL A N 1
ATOM 716 C CA . VAL A 1 89 ? -9.146 18.959 1.282 1.00 52.28 89 VAL A CA 1
ATOM 717 C C . VAL A 1 89 ? -9.566 18.828 -0.186 1.00 52.28 89 VAL A C 1
ATOM 719 O O . VAL A 1 89 ? -9.840 17.736 -0.675 1.00 52.28 89 VAL A O 1
ATOM 722 N N . PHE A 1 90 ? -9.660 19.981 -0.856 1.00 48.16 90 PHE A N 1
ATOM 723 C CA . PHE A 1 90 ? -10.108 20.199 -2.235 1.00 48.16 90 PHE A CA 1
ATOM 724 C C . PHE A 1 90 ? -9.761 19.076 -3.227 1.00 48.16 90 PHE A C 1
ATOM 726 O O . PHE A 1 90 ? -8.630 18.609 -3.302 1.00 48.16 90 PHE A O 1
ATOM 733 N N . SER A 1 91 ? -10.744 18.710 -4.055 1.00 47.19 91 SER A N 1
ATOM 734 C CA . SER A 1 91 ? -10.596 17.744 -5.141 1.00 47.19 91 SER A CA 1
ATOM 735 C C . SER A 1 91 ? -9.740 18.310 -6.281 1.00 47.19 91 SER A C 1
ATOM 737 O O . SER A 1 91 ? -10.261 18.916 -7.221 1.00 47.19 91 SER A O 1
ATOM 739 N N . ASP A 1 92 ? -8.432 18.099 -6.233 1.00 52.31 92 ASP A N 1
ATOM 740 C CA . ASP A 1 92 ? -7.628 18.036 -7.451 1.00 52.31 92 ASP A CA 1
ATOM 741 C C . ASP A 1 92 ? -7.484 16.575 -7.921 1.00 52.31 92 ASP A C 1
ATOM 743 O O . ASP A 1 92 ? -7.873 15.619 -7.239 1.00 52.31 92 ASP A O 1
ATOM 747 N N . CYS A 1 93 ? -6.996 16.382 -9.147 1.00 48.91 93 CYS A N 1
ATOM 748 C CA . CYS A 1 93 ? -6.932 15.070 -9.793 1.00 48.91 93 CYS A CA 1
ATOM 749 C C . CYS A 1 93 ? -6.020 14.056 -9.078 1.00 48.91 93 CYS A C 1
ATOM 751 O O . CYS A 1 93 ? -6.143 12.865 -9.371 1.00 48.91 93 CYS A O 1
ATOM 753 N N . ASN A 1 94 ? -5.202 14.499 -8.117 1.00 56.00 94 ASN A N 1
ATOM 754 C CA . ASN A 1 94 ? -4.226 13.692 -7.383 1.00 56.00 94 ASN A CA 1
ATOM 755 C C . ASN A 1 94 ? -4.590 13.489 -5.901 1.00 56.00 94 ASN A C 1
ATOM 757 O O . ASN A 1 94 ? -3.856 12.822 -5.175 1.00 56.00 94 ASN A O 1
ATOM 761 N N . THR A 1 95 ? -5.736 14.005 -5.447 1.00 62.22 95 THR A N 1
ATOM 762 C CA . THR A 1 95 ? -6.170 13.867 -4.054 1.00 62.22 95 THR A CA 1
ATOM 763 C C . THR A 1 95 ? -6.900 12.543 -3.807 1.00 62.22 95 THR A C 1
ATOM 765 O O . THR A 1 95 ? -7.874 12.192 -4.484 1.00 62.22 95 THR A O 1
ATOM 768 N N . ASN A 1 96 ? -6.441 11.808 -2.791 1.00 68.25 96 ASN A N 1
ATOM 769 C CA . ASN A 1 96 ? -7.105 10.621 -2.258 1.00 68.25 96 ASN A CA 1
ATOM 770 C C . ASN A 1 96 ? -8.180 11.032 -1.244 1.00 68.25 96 ASN A C 1
ATOM 772 O O . ASN A 1 96 ? -7.922 11.078 -0.043 1.00 68.25 96 ASN A O 1
ATOM 776 N N . LEU A 1 97 ? -9.390 11.335 -1.717 1.00 68.44 97 LEU A N 1
ATOM 777 C CA . LEU A 1 97 ? -10.537 11.525 -0.824 1.00 68.44 97 LEU A CA 1
ATOM 778 C C . LEU A 1 97 ? -10.863 10.207 -0.102 1.00 68.44 97 LEU A C 1
ATOM 780 O O . LEU A 1 97 ? -10.730 9.124 -0.677 1.00 68.44 97 LEU A O 1
ATOM 784 N N . ASN A 1 98 ? -11.333 10.291 1.139 1.00 79.00 98 ASN A N 1
ATOM 785 C CA . ASN A 1 98 ? -11.701 9.164 1.998 1.00 79.00 98 ASN A CA 1
ATOM 786 C C . ASN A 1 98 ? -10.554 8.188 2.268 1.00 79.00 98 ASN A C 1
ATOM 788 O O . ASN A 1 98 ? -10.794 7.008 2.53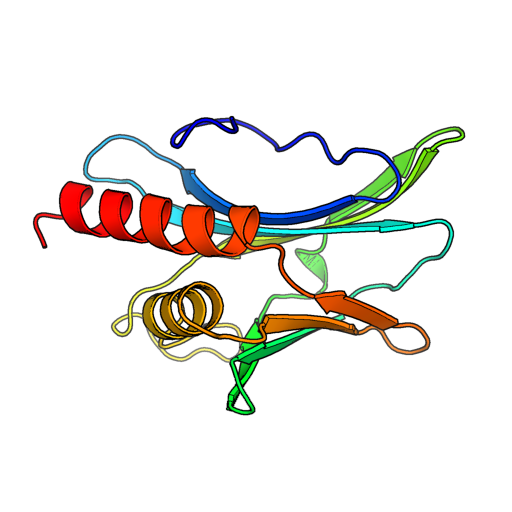2 1.00 79.00 98 ASN A O 1
ATOM 792 N N . MET A 1 99 ? -9.299 8.648 2.218 1.00 85.31 99 MET A N 1
ATOM 793 C CA . MET A 1 99 ? -8.147 7.757 2.342 1.00 85.31 99 MET A CA 1
ATOM 794 C C . MET A 1 99 ? -8.100 7.074 3.712 1.00 85.31 99 MET A C 1
ATOM 796 O O . MET A 1 99 ? -7.882 5.868 3.765 1.00 85.31 99 MET A O 1
ATOM 800 N 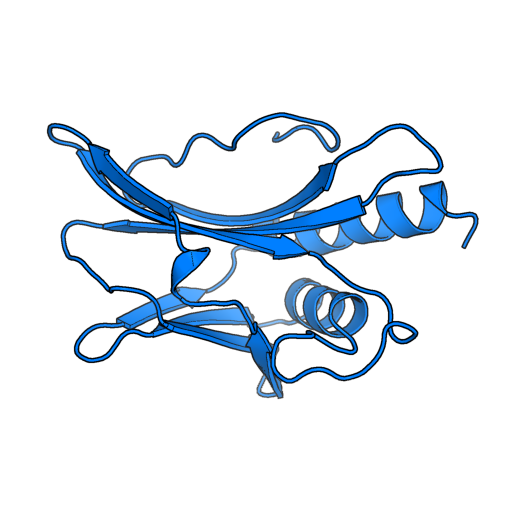N . ILE A 1 100 ? -8.405 7.782 4.807 1.00 88.50 100 ILE A N 1
ATOM 801 C CA . ILE A 1 100 ? -8.521 7.173 6.147 1.00 88.50 100 ILE A CA 1
ATOM 802 C C . ILE A 1 100 ? -9.570 6.052 6.151 1.00 88.50 100 ILE A C 1
ATOM 804 O O . ILE A 1 100 ? -9.287 4.931 6.579 1.00 88.50 100 ILE A O 1
ATOM 808 N N . THR A 1 101 ? -10.765 6.325 5.626 1.00 90.38 101 THR A N 1
ATOM 809 C CA . THR A 1 101 ? -11.853 5.343 5.525 1.00 90.38 101 THR A CA 1
ATOM 810 C C . THR A 1 101 ? -11.434 4.129 4.694 1.00 90.38 101 THR A C 1
ATOM 812 O O . THR A 1 101 ? -11.640 2.990 5.110 1.00 90.38 101 THR A O 1
ATOM 815 N N . ASN A 1 102 ? -10.783 4.350 3.554 1.00 91.75 102 ASN A N 1
ATOM 816 C CA . ASN A 1 102 ? -10.305 3.297 2.663 1.00 91.75 102 ASN A CA 1
ATOM 817 C C . ASN A 1 102 ? -9.193 2.443 3.301 1.00 91.75 102 ASN A C 1
ATOM 819 O O . ASN A 1 102 ? -9.223 1.213 3.213 1.00 91.75 102 ASN A O 1
ATOM 823 N N . LEU A 1 103 ? -8.253 3.056 4.023 1.00 92.38 103 LEU A N 1
ATOM 824 C CA . LEU A 1 103 ? -7.221 2.326 4.763 1.00 92.38 103 LEU A CA 1
ATOM 825 C C . LEU A 1 103 ? -7.816 1.520 5.928 1.00 92.38 103 LEU A C 1
ATOM 827 O O . LEU A 1 103 ? -7.429 0.367 6.133 1.00 92.38 103 LEU A O 1
ATOM 831 N N . LYS A 1 104 ? -8.821 2.060 6.635 1.00 94.06 104 LYS A N 1
ATOM 832 C CA . LYS A 1 104 ? -9.589 1.307 7.643 1.00 94.06 104 LYS A CA 1
ATOM 833 C C . LYS A 1 104 ? -10.310 0.101 7.031 1.00 94.06 104 LYS A C 1
ATOM 835 O O . LYS A 1 104 ? -10.350 -0.951 7.669 1.00 94.06 104 LYS A O 1
ATOM 840 N N . LYS A 1 105 ? -10.855 0.216 5.811 1.00 95.31 105 LYS A N 1
ATOM 841 C CA . LYS A 1 105 ? -11.454 -0.925 5.089 1.00 95.31 105 LYS A CA 1
ATOM 842 C C . LYS A 1 105 ? -10.425 -2.024 4.837 1.00 95.31 105 LYS A C 1
ATOM 844 O O . LYS A 1 105 ? -10.691 -3.169 5.183 1.00 95.31 105 LYS A O 1
ATOM 849 N N . LEU A 1 106 ? -9.234 -1.685 4.333 1.00 95.81 106 LEU A N 1
ATOM 850 C CA . LEU A 1 106 ? -8.149 -2.661 4.149 1.00 95.81 106 LEU A CA 1
ATOM 851 C C . LEU A 1 106 ? -7.745 -3.342 5.460 1.00 95.81 106 LEU A C 1
ATOM 853 O O . LEU A 1 106 ? -7.576 -4.558 5.486 1.00 95.81 106 LEU A O 1
ATOM 857 N N . GLY A 1 107 ? -7.628 -2.578 6.549 1.00 95.25 107 GLY A N 1
ATOM 858 C CA . GLY A 1 107 ? -7.293 -3.123 7.865 1.00 95.25 107 GLY A CA 1
ATOM 859 C C . GLY A 1 107 ? -8.345 -4.097 8.412 1.00 95.25 107 GLY A C 1
ATOM 860 O O . GLY A 1 107 ? -7.999 -5.091 9.045 1.00 95.25 107 GLY A O 1
ATOM 861 N N . LYS A 1 108 ? -9.634 -3.852 8.139 1.00 97.50 108 LYS A N 1
ATOM 862 C CA . LYS A 1 108 ? -10.756 -4.684 8.616 1.00 97.50 108 LYS A CA 1
ATOM 863 C C . LYS A 1 108 ? -11.114 -5.846 7.686 1.00 97.50 108 LYS A C 1
ATOM 865 O O . LYS A 1 108 ? -11.815 -6.761 8.118 1.00 97.50 108 LYS A O 1
ATOM 870 N N . ALA A 1 109 ? -10.670 -5.809 6.433 1.00 97.56 109 ALA A N 1
ATOM 871 C CA . ALA A 1 109 ? -11.053 -6.790 5.430 1.00 97.56 109 ALA A CA 1
ATOM 872 C C . ALA A 1 109 ? -10.542 -8.197 5.767 1.00 97.56 109 ALA A C 1
ATOM 874 O O . ALA A 1 109 ? -9.421 -8.384 6.268 1.00 97.56 109 ALA A O 1
ATOM 875 N N . LYS A 1 110 ? -11.340 -9.217 5.432 1.00 96.50 110 LYS A N 1
ATOM 876 C CA . LYS A 1 110 ? -10.891 -10.615 5.491 1.00 96.50 110 LYS A CA 1
ATOM 877 C C . LYS A 1 110 ? -9.751 -10.813 4.501 1.00 96.50 110 LYS A C 1
ATOM 879 O O . LYS A 1 110 ? -8.688 -11.294 4.898 1.00 96.50 110 LYS A O 1
ATOM 884 N N . LYS A 1 111 ? -9.945 -10.349 3.266 1.00 96.75 111 LYS A N 1
ATOM 885 C CA . LYS A 1 111 ? -8.956 -10.347 2.192 1.00 96.75 111 LYS A CA 1
ATOM 886 C C . LYS A 1 111 ? -8.688 -8.919 1.716 1.00 96.75 111 LYS A C 1
ATOM 888 O O . LYS A 1 111 ? -9.596 -8.221 1.271 1.00 96.75 111 LYS A O 1
ATOM 893 N N . ALA A 1 112 ? -7.425 -8.510 1.793 1.00 97.25 112 ALA A N 1
ATOM 894 C CA . ALA A 1 112 ? -6.963 -7.192 1.374 1.00 97.25 112 ALA A CA 1
ATOM 895 C C . ALA A 1 112 ? -5.836 -7.350 0.350 1.00 97.25 112 ALA A C 1
ATOM 897 O O . ALA A 1 112 ? -4.750 -7.805 0.703 1.00 97.25 112 ALA A O 1
ATOM 898 N N . LEU A 1 113 ? -6.095 -6.997 -0.908 1.00 96.88 113 LEU A N 1
ATOM 899 C CA . LEU A 1 113 ? -5.121 -7.084 -1.996 1.00 96.88 113 LEU A CA 1
ATOM 900 C C . LEU A 1 113 ? -4.668 -5.690 -2.424 1.00 96.88 113 LEU A C 1
ATOM 902 O O . LEU A 1 113 ? -5.483 -4.777 -2.551 1.00 96.88 113 LEU A O 1
ATOM 906 N N . ILE A 1 114 ? -3.376 -5.556 -2.690 1.00 96.00 114 ILE A N 1
ATOM 907 C CA . ILE A 1 114 ? -2.742 -4.373 -3.261 1.00 96.00 114 ILE A CA 1
ATOM 908 C C . ILE A 1 114 ? -2.105 -4.780 -4.580 1.00 96.00 114 ILE A C 1
ATOM 910 O O . ILE A 1 114 ? -1.414 -5.795 -4.646 1.00 96.00 114 ILE A O 1
ATOM 914 N N . LYS A 1 115 ? -2.310 -3.975 -5.615 1.00 96.00 115 LYS A N 1
ATOM 915 C CA . LYS A 1 115 ? -1.688 -4.163 -6.916 1.00 96.00 115 LYS A CA 1
ATOM 916 C C . LYS A 1 115 ? -0.901 -2.927 -7.309 1.00 96.00 115 LYS A C 1
ATOM 918 O O . LYS A 1 115 ? -1.484 -1.862 -7.489 1.00 96.00 115 LYS A O 1
ATOM 923 N N . PHE A 1 116 ? 0.404 -3.089 -7.485 1.00 95.19 116 PHE A N 1
ATOM 924 C CA . PHE A 1 116 ? 1.279 -2.086 -8.084 1.00 95.19 116 PHE A CA 1
ATOM 925 C C . PHE A 1 116 ? 1.263 -2.290 -9.602 1.00 95.19 116 PHE A C 1
ATOM 927 O O . PHE A 1 116 ? 1.646 -3.359 -10.080 1.00 95.19 116 PHE A O 1
ATOM 934 N N . GLU A 1 117 ? 0.793 -1.302 -10.363 1.00 95.62 117 GLU A N 1
ATOM 935 C CA . GLU A 1 117 ? 0.645 -1.387 -11.822 1.00 95.62 117 GLU A CA 1
ATOM 936 C C . GLU A 1 117 ? 1.550 -0.376 -12.527 1.00 95.62 117 GLU A C 1
ATOM 938 O O . GLU A 1 117 ? 1.472 0.825 -12.261 1.00 95.62 117 GLU A O 1
ATOM 943 N N . GLY A 1 118 ? 2.379 -0.857 -13.454 1.00 93.94 118 GLY A N 1
ATOM 944 C CA . GLY A 1 118 ? 3.014 -0.046 -14.492 1.00 93.94 118 GLY A CA 1
ATOM 945 C C . GLY A 1 118 ? 2.465 -0.389 -15.877 1.00 93.94 118 GLY A C 1
ATOM 946 O O . GLY A 1 118 ? 1.458 -1.084 -15.999 1.00 93.94 118 GLY A O 1
ATOM 947 N N . ASP A 1 119 ? 3.129 0.081 -16.936 1.00 91.50 119 ASP A N 1
ATOM 948 C CA . ASP A 1 119 ? 2.633 -0.105 -18.313 1.00 91.50 119 ASP A CA 1
ATOM 949 C C . ASP A 1 119 ? 2.668 -1.566 -18.779 1.00 91.50 119 ASP A C 1
ATOM 951 O O . ASP A 1 119 ? 1.789 -2.013 -19.512 1.00 91.50 119 ASP A O 1
ATOM 955 N N . THR A 1 120 ? 3.710 -2.304 -18.394 1.00 92.44 120 THR A N 1
ATOM 956 C CA . THR A 1 120 ? 3.988 -3.658 -18.907 1.00 92.44 120 THR A CA 1
ATOM 957 C C . THR A 1 120 ? 4.082 -4.713 -17.814 1.00 92.44 120 THR A C 1
ATOM 959 O O . THR A 1 120 ? 4.016 -5.905 -18.102 1.00 92.44 120 THR A O 1
ATOM 962 N N . GLN A 1 121 ? 4.245 -4.286 -16.565 1.00 94.06 121 GLN A N 1
ATOM 963 C CA . GLN A 1 121 ? 4.506 -5.141 -15.417 1.00 94.06 121 GLN A CA 1
ATOM 964 C C . GLN A 1 121 ? 3.551 -4.781 -14.283 1.00 94.06 121 GLN A C 1
ATOM 966 O O . GLN A 1 121 ? 3.082 -3.647 -14.166 1.00 94.06 121 GLN A O 1
ATOM 971 N N . SER A 1 122 ? 3.265 -5.760 -13.429 1.00 94.56 122 SER A N 1
ATOM 972 C CA . SER A 1 122 ? 2.514 -5.529 -12.198 1.00 94.56 122 SER A CA 1
ATOM 973 C C . SER A 1 122 ? 2.967 -6.460 -11.080 1.00 94.56 122 SER A C 1
ATOM 975 O O . SER A 1 122 ? 3.688 -7.438 -11.312 1.00 94.56 122 SER A O 1
ATOM 977 N N . LEU A 1 123 ? 2.575 -6.120 -9.857 1.00 92.88 123 LEU A N 1
ATOM 978 C CA . LEU A 1 123 ? 2.781 -6.926 -8.663 1.00 92.88 123 LEU A CA 1
ATOM 979 C C . LEU A 1 123 ? 1.495 -6.926 -7.840 1.00 92.88 123 LEU A C 1
ATOM 981 O O . LEU A 1 123 ? 1.101 -5.877 -7.336 1.00 92.88 123 LEU A O 1
ATOM 985 N N . ASP A 1 124 ? 0.895 -8.102 -7.679 1.00 94.50 124 ASP A N 1
ATOM 986 C CA . ASP A 1 124 ? -0.200 -8.341 -6.740 1.00 94.50 124 ASP A CA 1
ATOM 987 C C . ASP A 1 124 ? 0.364 -8.795 -5.388 1.00 94.50 124 ASP A C 1
ATOM 989 O O . ASP A 1 124 ? 1.279 -9.620 -5.324 1.00 94.50 124 ASP A O 1
ATOM 993 N N . TYR A 1 125 ? -0.198 -8.284 -4.297 1.00 94.38 125 TYR A N 1
ATOM 994 C CA . TYR A 1 125 ? 0.208 -8.623 -2.939 1.00 94.38 125 TYR A CA 1
ATOM 995 C C . TYR A 1 125 ? -0.993 -8.661 -1.995 1.00 94.38 125 TYR A C 1
ATOM 997 O O . TYR A 1 125 ? -1.805 -7.740 -1.977 1.00 94.38 125 TYR A O 1
ATOM 1005 N N . GLU A 1 126 ? -1.094 -9.707 -1.176 1.00 95.56 126 GLU A N 1
ATOM 1006 C CA . GLU A 1 126 ? -2.088 -9.782 -0.105 1.00 95.56 126 GLU A CA 1
ATOM 1007 C C . GLU A 1 126 ? -1.498 -9.250 1.200 1.00 95.56 126 GLU A C 1
ATOM 1009 O O . GLU A 1 126 ? -0.467 -9.740 1.666 1.00 95.56 126 GLU A O 1
ATOM 1014 N N . LEU A 1 127 ? -2.157 -8.256 1.801 1.00 92.88 127 LEU A N 1
ATOM 1015 C CA . LEU A 1 127 ? -1.729 -7.706 3.081 1.00 92.88 127 LEU A CA 1
ATOM 1016 C C . LEU A 1 127 ? -1.803 -8.775 4.169 1.00 92.88 127 LEU A C 1
ATOM 1018 O O . LEU A 1 127 ? -2.843 -9.388 4.419 1.00 92.88 127 LEU A O 1
ATOM 1022 N N . THR A 1 128 ? -0.697 -8.930 4.885 1.00 92.12 128 THR A N 1
ATOM 1023 C CA . THR A 1 128 ? -0.626 -9.786 6.068 1.00 92.12 128 THR A CA 1
ATOM 1024 C C . THR A 1 128 ? -1.507 -9.245 7.194 1.00 92.12 128 THR A C 1
ATOM 1026 O O . THR A 1 128 ? -1.759 -8.042 7.295 1.00 92.12 128 THR A O 1
ATOM 1029 N N . SER A 1 129 ? -1.911 -10.117 8.122 1.00 91.19 129 SER A N 1
ATOM 1030 C CA . SER A 1 129 ? -2.635 -9.700 9.332 1.00 91.19 129 SER A CA 1
ATOM 1031 C C . SER A 1 129 ? -1.878 -8.635 10.129 1.00 91.19 129 SER A C 1
ATOM 1033 O O . SER A 1 129 ? -2.497 -7.717 10.652 1.00 91.19 129 SER A O 1
ATOM 1035 N N . ASN A 1 130 ? -0.542 -8.709 10.174 1.00 87.12 130 ASN A N 1
ATOM 1036 C CA . ASN A 1 130 ? 0.270 -7.704 10.856 1.00 87.12 130 ASN A CA 1
ATOM 1037 C C . ASN A 1 130 ? 0.168 -6.330 10.175 1.00 87.12 130 ASN A C 1
ATOM 1039 O O . ASN A 1 130 ? -0.080 -5.344 10.853 1.00 87.12 130 ASN A O 1
ATOM 1043 N N . GLN A 1 131 ? 0.294 -6.259 8.844 1.00 89.25 131 GLN A N 1
ATOM 1044 C CA . GLN A 1 131 ? 0.126 -4.996 8.107 1.00 89.25 131 GLN A CA 1
ATOM 1045 C C . GLN A 1 131 ? -1.289 -4.425 8.269 1.00 89.25 131 GLN A C 1
ATOM 1047 O O . GLN A 1 131 ? -1.441 -3.220 8.448 1.00 89.25 131 GLN A O 1
ATOM 1052 N N . LYS A 1 132 ? -2.320 -5.281 8.261 1.00 92.69 132 LYS A N 1
ATOM 1053 C CA . LYS A 1 132 ? -3.711 -4.871 8.503 1.00 92.69 132 LYS A CA 1
ATOM 1054 C C . LYS A 1 132 ? -3.925 -4.302 9.908 1.00 92.69 132 LYS A C 1
ATOM 1056 O O . LYS A 1 132 ? -4.553 -3.258 10.041 1.00 92.69 132 LYS A O 1
ATOM 1061 N N . ASN A 1 133 ? -3.369 -4.936 10.938 1.00 89.81 133 ASN A N 1
ATOM 1062 C CA . ASN A 1 133 ? -3.462 -4.437 12.313 1.00 89.81 133 ASN A CA 1
ATOM 1063 C C . ASN A 1 133 ? -2.719 -3.111 12.476 1.00 89.81 133 ASN A C 1
ATOM 1065 O O . ASN A 1 133 ? -3.279 -2.150 12.986 1.00 89.81 133 ASN A O 1
ATOM 1069 N N . THR A 1 134 ? -1.497 -3.030 11.954 1.00 86.75 134 THR A N 1
ATOM 1070 C CA . THR A 1 134 ? -0.709 -1.797 11.944 1.00 86.75 134 THR A CA 1
ATOM 1071 C C . THR A 1 134 ? -1.428 -0.648 11.233 1.00 86.75 134 THR A C 1
ATOM 1073 O O . THR A 1 134 ? -1.355 0.488 11.697 1.00 86.75 134 THR A O 1
ATOM 1076 N N . LEU A 1 135 ? -2.144 -0.924 10.132 1.00 90.38 135 LEU A N 1
ATOM 1077 C CA . LEU A 1 135 ? -2.981 0.083 9.477 1.00 90.38 135 LEU A CA 1
ATOM 1078 C C . LEU A 1 135 ? -3.981 0.697 10.459 1.00 90.38 135 LEU A C 1
ATOM 1080 O O . LEU A 1 135 ? -4.101 1.916 10.525 1.00 90.38 135 LEU A O 1
ATOM 1084 N N . LEU A 1 136 ? -4.670 -0.144 11.230 1.00 92.75 136 LEU A N 1
ATOM 1085 C CA . LEU A 1 136 ? -5.672 0.297 12.196 1.00 92.75 136 LEU A CA 1
ATOM 1086 C C . LEU A 1 136 ? -5.042 1.038 13.379 1.00 92.75 136 LEU A C 1
ATOM 1088 O O . LEU A 1 136 ? -5.512 2.120 13.709 1.00 92.75 136 LEU A O 1
ATOM 1092 N N . GLU A 1 137 ? -3.964 0.505 13.957 1.00 89.88 137 GLU A N 1
ATOM 1093 C CA . GLU A 1 137 ? -3.292 1.080 15.132 1.00 89.88 137 GLU A CA 1
ATOM 1094 C C . GLU A 1 137 ? -2.758 2.495 14.869 1.00 89.88 137 GLU A C 1
ATOM 1096 O O . GLU A 1 137 ? -2.930 3.396 15.687 1.00 89.88 137 GLU A O 1
ATOM 1101 N N . VAL A 1 138 ? -2.115 2.721 13.719 1.00 87.69 138 VAL A N 1
ATOM 1102 C CA . VAL A 1 138 ? -1.547 4.040 13.397 1.00 87.69 138 VAL A CA 1
ATOM 1103 C C . VAL A 1 138 ? -2.641 5.051 13.058 1.00 87.69 138 VAL A C 1
ATOM 1105 O O . VAL A 1 138 ? -2.510 6.227 13.393 1.00 87.69 138 VAL A O 1
ATOM 1108 N N . ILE A 1 139 ? -3.723 4.611 12.411 1.00 88.56 139 ILE A N 1
ATOM 1109 C CA . ILE A 1 139 ? -4.874 5.477 12.139 1.00 88.56 139 ILE A CA 1
ATOM 1110 C C . ILE A 1 139 ? -5.584 5.850 13.445 1.00 88.56 139 ILE A C 1
ATOM 1112 O O . ILE A 1 139 ? -5.912 7.015 13.633 1.00 88.56 139 ILE A O 1
ATOM 1116 N N . GLU A 1 140 ? -5.781 4.901 14.359 1.00 88.69 140 GLU A N 1
ATOM 1117 C CA . GLU A 1 140 ? -6.355 5.173 15.682 1.00 88.69 140 GLU A CA 1
ATOM 1118 C C . GLU A 1 140 ? -5.485 6.164 16.467 1.00 88.69 140 GLU A C 1
ATOM 1120 O O . GLU A 1 140 ? -5.991 7.146 17.005 1.00 88.69 140 GLU A O 1
ATOM 1125 N N . LEU A 1 141 ? -4.160 5.977 16.456 1.00 85.00 141 LEU A N 1
ATOM 1126 C CA . LEU A 1 141 ? -3.233 6.929 17.067 1.00 85.00 141 LEU A CA 1
ATOM 1127 C C . LEU A 1 141 ? -3.346 8.329 16.444 1.00 85.00 141 LEU A C 1
ATO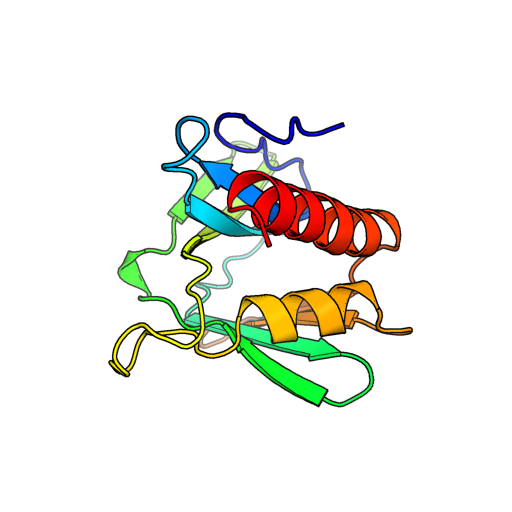M 1129 O O . LEU A 1 141 ? -3.311 9.320 17.169 1.00 85.00 141 LEU A O 1
ATOM 1133 N N . HIS A 1 142 ? -3.490 8.421 15.118 1.00 84.19 142 HIS A N 1
ATOM 1134 C CA . HIS A 1 142 ? -3.686 9.693 14.421 1.00 84.19 142 HIS A CA 1
ATOM 1135 C C . HIS A 1 142 ? -4.946 10.431 14.893 1.00 84.19 142 HIS A C 1
ATOM 1137 O O . HIS A 1 142 ? -4.894 11.636 15.137 1.00 84.19 142 HIS A O 1
ATOM 1143 N N . GLU A 1 143 ? -6.059 9.708 15.032 1.00 84.94 143 GLU A N 1
ATOM 1144 C CA . GLU A 1 143 ? -7.346 10.253 15.484 1.00 84.94 143 GLU A CA 1
ATOM 1145 C C . GLU A 1 143 ? -7.252 10.749 16.936 1.00 84.94 143 GLU A C 1
ATOM 1147 O O . GLU A 1 143 ? -7.608 11.896 17.215 1.00 84.94 143 GLU A O 1
ATOM 1152 N N . ILE A 1 144 ? -6.619 9.964 17.820 1.00 83.94 144 ILE A N 1
ATOM 1153 C CA . ILE A 1 144 ? -6.347 10.357 19.213 1.00 83.94 144 ILE A CA 1
ATOM 1154 C C . ILE A 1 144 ? -5.499 11.637 19.273 1.00 83.94 144 ILE A C 1
ATOM 1156 O O . ILE A 1 144 ? -5.820 12.559 20.025 1.00 83.94 144 ILE A O 1
ATOM 1160 N N . CYS A 1 145 ? -4.426 11.727 18.479 1.00 77.88 145 CYS A N 1
ATOM 1161 C CA . CYS A 1 145 ? -3.553 12.908 18.432 1.00 77.88 145 CYS A CA 1
ATOM 1162 C C . CYS A 1 145 ? -4.280 14.175 17.950 1.00 77.88 145 CYS A C 1
ATOM 1164 O O . CYS A 1 145 ? -3.885 15.281 18.320 1.00 77.88 145 CYS A O 1
ATOM 1166 N N . LYS A 1 146 ? -5.354 14.030 17.165 1.00 76.50 146 LYS A N 1
ATOM 1167 C CA . LYS A 1 146 ? -6.208 15.136 16.704 1.00 76.50 146 LYS A CA 1
ATOM 1168 C C . LYS A 1 146 ? -7.339 15.501 17.670 1.00 76.50 146 LYS A C 1
ATOM 1170 O O . LYS A 1 146 ? -8.030 16.489 17.428 1.00 76.50 146 LYS A O 1
ATOM 1175 N N . GLY A 1 147 ? -7.516 14.752 18.758 1.00 66.31 147 GLY A N 1
ATOM 1176 C CA . GLY A 1 147 ? -8.620 14.947 19.698 1.00 66.31 147 GLY A CA 1
ATOM 1177 C C . GLY A 1 147 ? -9.979 14.508 19.144 1.00 66.31 147 GLY A C 1
ATOM 1178 O O . GLY A 1 147 ? -10.993 15.091 19.531 1.00 66.31 147 GLY A O 1
ATOM 1179 N N . GLN A 1 148 ? -9.985 13.535 18.224 1.00 55.62 148 GLN A N 1
ATOM 1180 C CA . GLN A 1 148 ? -11.186 12.867 17.713 1.00 55.62 148 GLN A CA 1
ATOM 1181 C C . GLN A 1 148 ? -11.468 11.563 18.463 1.00 55.62 148 GLN A C 1
ATOM 1183 O O . GLN A 1 148 ? -10.499 10.906 18.906 1.00 55.62 148 GLN A O 1
#

Sequence (148 aa):
MPKPYGELINIGESSVIFYPYLRGEVGSDVLKLIAGFNRSEWVFTKNIKCNADGEIFDLKFDYFERKSNVGFGTGIYEWIEIPVLEDTVFSDCNTNLNMITNLKKLGKAKKALIKFEGDTQSLDYELTSNQKNTLLEVIELHEICKGQ

Radius of gyration: 14.92 Å; chains: 1; bounding box: 38×31×39 Å